Protein AF-A0A519VX46-F1 (afdb_monomer)

Structure (mmCIF, N/CA/C/O backbone):
data_AF-A0A519VX46-F1
#
_entry.id   AF-A0A519VX46-F1
#
loop_
_atom_site.group_PDB
_atom_site.id
_atom_site.type_symbol
_atom_site.label_atom_id
_atom_site.label_alt_id
_atom_site.label_comp_id
_atom_site.label_asym_id
_atom_site.label_entity_id
_atom_site.label_seq_id
_atom_site.pdbx_PDB_ins_code
_atom_site.Cartn_x
_atom_site.Cartn_y
_atom_site.Cartn_z
_atom_site.occupancy
_atom_site.B_iso_or_equiv
_atom_site.auth_seq_id
_atom_site.auth_comp_id
_atom_site.auth_asym_id
_atom_site.auth_atom_id
_atom_site.pdbx_PDB_model_num
ATOM 1 N N . ALA A 1 1 ? -13.727 -11.274 -10.446 1.00 59.53 1 ALA A N 1
ATOM 2 C CA . ALA A 1 1 ? -12.648 -10.364 -9.991 1.00 59.53 1 ALA A CA 1
ATOM 3 C C . ALA A 1 1 ? -13.219 -9.016 -9.557 1.00 59.53 1 ALA A C 1
ATOM 5 O O . ALA A 1 1 ? -12.811 -8.528 -8.509 1.00 59.53 1 ALA A O 1
ATOM 6 N N . ASP A 1 2 ? -14.191 -8.468 -10.298 1.00 75.00 2 ASP A N 1
ATOM 7 C CA . ASP A 1 2 ? -14.888 -7.228 -9.931 1.00 75.00 2 ASP A CA 1
ATOM 8 C C . ASP A 1 2 ? -15.712 -7.329 -8.639 1.00 75.00 2 ASP A C 1
ATOM 10 O O . ASP A 1 2 ? -15.697 -6.382 -7.857 1.00 75.00 2 ASP A O 1
ATOM 14 N N . ASP A 1 3 ? -16.326 -8.482 -8.343 1.00 84.38 3 ASP A N 1
ATOM 15 C CA . ASP A 1 3 ? -17.110 -8.663 -7.106 1.00 84.38 3 ASP A CA 1
ATOM 16 C C . ASP A 1 3 ? -16.270 -8.429 -5.846 1.00 84.38 3 ASP A C 1
ATOM 18 O O . ASP A 1 3 ? -16.708 -7.773 -4.907 1.00 84.38 3 ASP A O 1
ATOM 22 N N . VAL A 1 4 ? -15.018 -8.903 -5.843 1.00 87.44 4 VAL A N 1
ATOM 23 C CA . VAL A 1 4 ? -14.096 -8.717 -4.711 1.00 87.44 4 VAL A CA 1
ATOM 24 C C . VAL A 1 4 ? -13.795 -7.234 -4.508 1.00 87.44 4 VAL A C 1
ATOM 26 O O . VAL A 1 4 ? -13.844 -6.747 -3.387 1.00 87.44 4 VAL A O 1
ATOM 29 N N . THR A 1 5 ? -13.521 -6.499 -5.585 1.00 90.12 5 THR A N 1
ATOM 30 C CA . THR A 1 5 ? -13.307 -5.046 -5.536 1.00 90.12 5 THR A CA 1
ATOM 31 C C . THR A 1 5 ? -14.551 -4.318 -5.036 1.00 90.12 5 THR A C 1
ATOM 33 O O . THR A 1 5 ? -14.443 -3.462 -4.158 1.00 90.12 5 THR A O 1
ATOM 36 N N . TYR A 1 6 ? -15.724 -4.651 -5.574 1.00 90.81 6 TYR A N 1
ATOM 37 C CA . TYR A 1 6 ? -16.983 -4.015 -5.200 1.00 90.81 6 TYR A CA 1
ATOM 38 C C . TYR A 1 6 ? -17.284 -4.213 -3.712 1.00 90.81 6 TYR A C 1
ATOM 40 O O . TYR A 1 6 ? -17.485 -3.240 -2.984 1.00 90.81 6 TYR A O 1
ATOM 48 N N . VAL A 1 7 ? -17.217 -5.458 -3.239 1.00 92.88 7 VAL A N 1
ATOM 49 C CA . VAL A 1 7 ? -17.467 -5.791 -1.835 1.00 92.88 7 VAL A CA 1
ATOM 50 C C . VAL A 1 7 ? -16.409 -5.145 -0.931 1.00 92.88 7 VAL A C 1
ATOM 52 O O . VAL A 1 7 ? -16.766 -4.555 0.088 1.00 92.88 7 VAL A O 1
ATOM 55 N N . SER A 1 8 ? -15.126 -5.143 -1.314 1.00 93.38 8 SER A N 1
ATOM 56 C CA . SER A 1 8 ? -14.077 -4.434 -0.565 1.00 93.38 8 SER A CA 1
ATOM 57 C C . SER A 1 8 ? -14.351 -2.934 -0.430 1.00 93.38 8 SER A C 1
ATOM 59 O O . SER A 1 8 ? -14.176 -2.375 0.653 1.00 93.38 8 SER A O 1
ATOM 61 N N . ASN A 1 9 ? -14.833 -2.282 -1.491 1.00 93.25 9 ASN A N 1
ATOM 62 C CA . ASN A 1 9 ? -15.203 -0.867 -1.441 1.00 93.25 9 ASN A CA 1
ATOM 63 C C . ASN A 1 9 ? -16.402 -0.625 -0.509 1.00 93.25 9 ASN A C 1
ATOM 65 O O . ASN A 1 9 ? -16.398 0.356 0.235 1.00 93.25 9 ASN A O 1
ATOM 69 N N . MET A 1 10 ? -17.396 -1.523 -0.495 1.00 94.50 10 MET A N 1
ATOM 70 C CA . MET A 1 10 ? -18.521 -1.443 0.448 1.00 94.50 10 MET A CA 1
ATOM 71 C C . MET A 1 10 ? -18.048 -1.534 1.903 1.00 94.50 10 MET A C 1
ATOM 73 O O . MET A 1 10 ? -18.444 -0.710 2.728 1.00 94.50 10 MET A O 1
ATOM 77 N N . PHE A 1 11 ? -17.166 -2.493 2.212 1.00 96.44 11 PHE A N 1
ATOM 78 C CA . PHE A 1 11 ? -16.548 -2.600 3.536 1.00 96.44 11 PHE A CA 1
ATOM 79 C C . PHE A 1 11 ? -15.787 -1.321 3.906 1.00 96.44 11 PHE A C 1
ATOM 81 O O . PHE A 1 11 ? -15.923 -0.841 5.030 1.00 96.44 11 PHE A O 1
ATOM 88 N N . GLY A 1 12 ? -15.028 -0.746 2.967 1.00 94.38 12 GLY A N 1
ATOM 89 C CA . GLY A 1 12 ? -14.267 0.487 3.183 1.00 94.38 12 GLY A CA 1
ATOM 90 C C . GLY A 1 12 ? -15.158 1.685 3.495 1.00 94.38 12 GLY A C 1
ATOM 91 O O . GLY A 1 12 ? -14.893 2.417 4.449 1.00 94.38 12 GLY A O 1
ATOM 92 N N . GLY A 1 13 ? -16.251 1.845 2.745 1.00 95.19 13 GLY A N 1
ATOM 93 C CA . GLY A 1 13 ? -17.245 2.886 2.997 1.00 95.19 13 GLY A CA 1
ATOM 94 C C . GLY A 1 13 ? -17.890 2.743 4.376 1.00 95.19 13 GLY A C 1
ATOM 95 O O . GLY A 1 13 ? -17.888 3.696 5.156 1.00 95.19 13 GLY A O 1
ATOM 96 N N . LEU A 1 14 ? -18.366 1.538 4.712 1.00 96.56 14 LEU A N 1
ATOM 97 C CA . LEU A 1 14 ? -18.996 1.265 6.006 1.00 96.56 14 LEU A CA 1
ATOM 98 C C . LEU A 1 14 ? -18.035 1.507 7.178 1.00 96.56 14 LEU A C 1
ATOM 100 O O . LEU A 1 14 ? -18.410 2.165 8.149 1.00 96.56 14 LEU A O 1
ATOM 104 N N . LEU A 1 15 ? -16.794 1.020 7.082 1.00 96.38 15 LEU A N 1
ATOM 105 C CA . LEU A 1 15 ? -15.764 1.250 8.096 1.00 96.38 15 LEU A CA 1
ATOM 106 C C . LEU A 1 15 ? -15.509 2.736 8.315 1.00 96.38 15 LEU A C 1
ATOM 108 O O . LEU A 1 15 ? -15.540 3.199 9.454 1.00 96.38 15 LEU A O 1
ATOM 112 N N . SER A 1 16 ? -15.301 3.488 7.234 1.00 95.62 16 SER A N 1
ATOM 113 C CA . SER A 1 16 ? -15.056 4.926 7.323 1.00 95.62 16 SER A CA 1
ATOM 114 C C . SER A 1 16 ? -16.216 5.648 8.013 1.00 95.62 16 SER A C 1
ATOM 116 O O . SER A 1 16 ? -15.985 6.437 8.932 1.00 95.62 16 SER A O 1
ATOM 118 N N . THR A 1 17 ? -17.466 5.323 7.655 1.00 97.69 17 THR A N 1
ATOM 119 C CA . THR A 1 17 ? -18.663 5.879 8.302 1.00 97.69 17 THR A CA 1
ATOM 120 C C . THR A 1 17 ? -18.723 5.548 9.793 1.00 97.69 17 THR A C 1
ATOM 122 O O . THR A 1 17 ? -18.948 6.452 10.597 1.00 97.69 17 THR A O 1
ATOM 125 N N . LEU A 1 18 ? -18.503 4.290 10.183 1.00 98.19 18 LEU A N 1
ATOM 126 C CA . LEU A 1 18 ? -18.543 3.877 11.590 1.00 98.19 18 LEU A CA 1
ATOM 127 C C . LEU A 1 18 ? -17.466 4.583 12.418 1.00 98.19 18 LEU A C 1
ATOM 129 O O . LEU A 1 18 ? -17.762 5.116 13.487 1.00 98.19 18 LEU A O 1
ATOM 133 N N . ILE A 1 19 ? -16.238 4.664 11.901 1.00 97.00 19 ILE A N 1
ATOM 134 C CA . ILE A 1 19 ? -15.136 5.354 12.582 1.00 97.00 19 ILE A CA 1
ATOM 135 C C . ILE A 1 19 ? -15.444 6.850 12.720 1.00 97.00 19 ILE A C 1
ATOM 137 O O . ILE A 1 19 ? -15.235 7.415 13.791 1.00 97.00 19 ILE A O 1
ATOM 141 N N . ASN A 1 20 ? -15.992 7.490 11.680 1.00 97.31 20 ASN A N 1
ATOM 142 C CA . ASN A 1 20 ? -16.401 8.901 11.734 1.00 97.31 20 ASN A CA 1
ATOM 143 C C . ASN A 1 20 ? -17.497 9.161 12.781 1.00 97.31 20 ASN A C 1
ATOM 145 O O . ASN A 1 20 ? -17.560 10.250 13.339 1.00 97.31 20 ASN A O 1
ATOM 149 N N . GLN A 1 21 ? -18.343 8.167 13.067 1.00 97.88 21 GLN A N 1
ATOM 150 C CA . GLN A 1 21 ? -19.366 8.225 14.117 1.00 97.88 21 GLN A CA 1
ATOM 151 C C . GLN A 1 21 ? -18.827 7.874 15.516 1.00 97.88 21 GLN A C 1
ATOM 153 O O . GLN A 1 21 ? -19.602 7.831 16.468 1.00 97.88 21 GLN A O 1
ATOM 158 N N . GLY A 1 22 ? -17.532 7.570 15.658 1.00 97.69 22 GLY A N 1
ATOM 159 C CA . GLY A 1 22 ? -16.937 7.102 16.914 1.00 97.69 22 GLY A CA 1
ATOM 160 C C . GLY A 1 22 ? -17.280 5.651 17.277 1.00 97.69 22 GLY A C 1
ATOM 161 O O . GLY A 1 22 ? -16.913 5.187 18.355 1.00 97.69 22 GLY A O 1
ATOM 162 N N . LYS A 1 23 ? -17.942 4.907 16.383 1.00 98.25 23 LYS A N 1
ATOM 163 C CA . LYS A 1 23 ? -18.362 3.509 16.573 1.00 98.25 23 LYS A CA 1
ATOM 164 C C . LYS A 1 23 ? -17.220 2.538 16.276 1.00 98.25 23 LYS A C 1
ATOM 166 O O . LYS A 1 23 ? -17.245 1.768 15.314 1.00 98.25 23 LYS A O 1
ATOM 171 N N . THR A 1 24 ? -16.156 2.625 17.068 1.00 96.25 24 THR A N 1
ATOM 172 C CA . THR A 1 24 ? -14.913 1.870 16.839 1.00 96.25 24 THR A CA 1
ATOM 173 C C . THR A 1 24 ? -15.060 0.372 17.118 1.00 96.25 24 THR A C 1
ATOM 175 O O . THR A 1 24 ? -14.370 -0.430 16.484 1.00 96.25 24 THR A O 1
ATOM 178 N N . ILE A 1 25 ? -15.983 -0.030 17.999 1.00 97.38 25 ILE A N 1
ATOM 179 C CA . ILE A 1 25 ? -16.278 -1.443 18.289 1.00 97.38 25 ILE A CA 1
ATOM 180 C C . ILE A 1 25 ? -16.921 -2.099 17.064 1.00 97.38 25 ILE A C 1
ATOM 182 O O . ILE A 1 25 ? -16.415 -3.102 16.561 1.00 97.38 25 ILE A O 1
ATOM 186 N N . GLU A 1 26 ? -17.986 -1.502 16.532 1.00 98.00 26 GLU A N 1
ATOM 187 C CA . GLU A 1 26 ? -18.658 -1.965 15.318 1.00 98.00 26 GLU A CA 1
ATOM 188 C C . GLU A 1 26 ? -17.715 -1.897 14.115 1.00 98.00 26 GLU A C 1
ATOM 190 O O . GLU A 1 26 ? -17.661 -2.830 13.314 1.00 98.00 26 GLU A O 1
ATOM 195 N N . GLY A 1 27 ? -16.897 -0.843 14.020 1.00 97.88 27 GLY A N 1
ATOM 196 C CA . GLY A 1 27 ? -15.838 -0.755 13.017 1.00 97.88 27 GLY A CA 1
ATOM 197 C C . GLY A 1 27 ? -14.877 -1.947 13.094 1.00 97.88 27 GLY A C 1
ATOM 198 O O . GLY A 1 27 ? -14.606 -2.598 12.090 1.00 97.88 27 GLY A O 1
ATOM 199 N N . THR A 1 28 ? -14.428 -2.322 14.290 1.00 97.81 28 THR A N 1
ATOM 200 C CA . THR A 1 28 ? -13.554 -3.492 14.475 1.00 97.81 28 THR A CA 1
ATOM 201 C C . THR A 1 28 ? -14.237 -4.794 14.044 1.00 97.81 28 THR A C 1
ATOM 203 O O . THR A 1 28 ? -13.610 -5.638 13.402 1.00 97.81 28 THR A O 1
ATOM 206 N N . GLN A 1 29 ? -15.531 -4.959 14.330 1.00 98.00 29 GLN A N 1
ATOM 207 C CA . GLN A 1 29 ? -16.301 -6.128 13.886 1.00 98.00 29 GLN A CA 1
ATOM 208 C C . GLN A 1 29 ? -16.405 -6.200 12.356 1.00 98.00 29 GLN A C 1
ATOM 210 O O . GLN A 1 29 ? -16.173 -7.259 11.770 1.00 98.00 29 GLN A O 1
ATOM 215 N N . VAL A 1 30 ? -16.684 -5.072 11.697 1.00 97.94 30 VAL A N 1
ATOM 216 C CA . VAL A 1 30 ? -16.731 -4.984 10.230 1.00 97.94 30 VAL A CA 1
ATOM 217 C C . VAL A 1 30 ? -15.361 -5.288 9.618 1.00 97.94 30 VAL A C 1
ATOM 219 O O . VAL A 1 30 ? -15.280 -6.045 8.650 1.00 97.94 30 VAL A O 1
ATOM 222 N N . ALA A 1 31 ? -14.276 -4.775 10.206 1.00 97.50 31 ALA A N 1
ATOM 223 C CA . ALA A 1 31 ? -12.915 -5.086 9.774 1.00 97.50 31 ALA A CA 1
ATOM 224 C C . ALA A 1 31 ? -12.610 -6.587 9.905 1.00 97.50 31 ALA A C 1
ATOM 226 O O . ALA A 1 31 ? -12.067 -7.188 8.982 1.00 97.50 31 ALA A O 1
ATOM 227 N N . ASN A 1 32 ? -13.006 -7.226 11.008 1.00 97.69 32 ASN A N 1
ATOM 228 C CA . ASN A 1 32 ? -12.852 -8.674 11.171 1.00 97.69 32 ASN A CA 1
ATOM 229 C C . ASN A 1 32 ? -13.604 -9.444 10.082 1.00 97.69 32 ASN A C 1
ATOM 231 O O . ASN A 1 32 ? -13.032 -10.350 9.475 1.00 97.69 32 ASN A O 1
ATOM 235 N N . LYS A 1 33 ? -14.843 -9.038 9.777 1.00 97.75 33 LYS A N 1
ATOM 236 C CA . LYS A 1 33 ? -15.633 -9.681 8.726 1.00 97.75 33 LYS A CA 1
ATOM 237 C C . LYS A 1 33 ? -15.002 -9.522 7.346 1.00 97.75 33 LYS A C 1
ATOM 239 O O . LYS A 1 33 ? -14.995 -10.481 6.581 1.00 97.75 33 LYS A O 1
ATOM 244 N N . TYR A 1 34 ? -14.422 -8.359 7.046 1.00 96.44 34 TYR A N 1
ATOM 245 C CA . TYR A 1 34 ? -13.665 -8.151 5.811 1.00 96.44 34 TYR A CA 1
ATOM 246 C C . TYR A 1 34 ? -12.569 -9.212 5.646 1.00 96.44 34 TYR A C 1
ATOM 248 O O . TYR A 1 34 ? -12.492 -9.855 4.603 1.00 96.44 34 TYR A O 1
ATOM 256 N N . PHE A 1 35 ? -11.755 -9.449 6.679 1.00 95.56 35 PHE A N 1
ATOM 257 C CA . PHE A 1 35 ? -10.671 -10.438 6.610 1.00 95.56 35 PHE A CA 1
ATOM 258 C C . PHE A 1 35 ? -11.156 -11.891 6.547 1.00 95.56 35 PHE A C 1
ATOM 260 O O . PHE A 1 35 ? -10.428 -12.743 6.045 1.00 95.56 35 PHE A O 1
ATOM 267 N N . GLU A 1 36 ? -12.368 -12.170 7.024 1.00 96.25 36 GLU A N 1
ATOM 268 C CA . GLU A 1 36 ? -12.998 -13.488 6.931 1.00 96.25 36 GLU A CA 1
ATOM 269 C C . GLU A 1 36 ? -13.472 -13.801 5.503 1.00 96.25 36 GLU A C 1
ATOM 271 O O . GLU A 1 36 ? -13.320 -14.928 5.038 1.00 96.25 36 GLU A O 1
ATOM 276 N N . VAL A 1 37 ? -14.045 -12.813 4.800 1.00 94.81 37 VAL A N 1
ATOM 277 C CA . VAL A 1 37 ? -14.749 -13.054 3.524 1.00 94.81 37 VAL A CA 1
ATOM 278 C C . VAL A 1 37 ? -13.994 -12.580 2.289 1.00 94.81 37 VAL A C 1
ATOM 280 O O . VAL A 1 37 ? -14.247 -13.081 1.194 1.00 94.81 37 VAL A O 1
ATOM 283 N N . ILE A 1 38 ? -13.079 -11.619 2.430 1.00 92.69 38 ILE A N 1
ATOM 284 C CA . ILE A 1 38 ? -12.314 -11.091 1.302 1.00 92.69 38 ILE A CA 1
ATOM 285 C C . ILE A 1 38 ? -11.008 -11.872 1.140 1.00 92.69 38 ILE A C 1
ATOM 287 O O . ILE A 1 38 ? -10.175 -11.892 2.057 1.00 92.69 38 ILE A O 1
ATOM 291 N N . PRO A 1 39 ? -10.769 -12.473 -0.044 1.00 90.12 39 PRO A N 1
ATOM 292 C CA . PRO A 1 39 ? -9.501 -13.109 -0.349 1.00 90.12 39 PRO A CA 1
ATOM 293 C C . PRO A 1 39 ? -8.355 -12.118 -0.207 1.00 90.12 39 PRO A C 1
ATOM 295 O O . PRO A 1 39 ? -8.351 -11.040 -0.794 1.00 90.12 39 PRO A O 1
ATOM 298 N N . GLN A 1 40 ? -7.331 -12.515 0.535 1.00 84.56 40 GLN A N 1
ATOM 299 C CA . GLN A 1 40 ? -6.246 -11.597 0.848 1.00 84.56 40 GLN A CA 1
ATOM 300 C C . GLN A 1 40 ? -5.266 -11.419 -0.319 1.00 84.56 40 GLN A C 1
ATOM 302 O O . GLN A 1 40 ? -4.428 -10.528 -0.265 1.00 84.56 40 GLN A O 1
ATOM 307 N N . LYS A 1 41 ? -5.270 -12.281 -1.342 1.00 88.81 41 LYS A N 1
ATOM 308 C CA . LYS A 1 41 ? -4.302 -12.225 -2.450 1.00 88.81 41 LYS A CA 1
ATOM 309 C C . LYS A 1 41 ? -4.740 -11.223 -3.522 1.00 88.81 41 LYS A C 1
ATOM 311 O O . LYS A 1 41 ? -5.858 -11.307 -4.016 1.00 88.81 41 LYS A O 1
ATOM 316 N N . PHE A 1 42 ? -3.819 -10.347 -3.919 1.00 90.12 42 PHE A N 1
ATOM 317 C CA . PHE A 1 42 ? -4.009 -9.431 -5.041 1.00 90.12 42 PHE A CA 1
ATOM 318 C C . PHE A 1 42 ? -3.583 -10.080 -6.356 1.00 90.12 42 PHE A C 1
ATOM 320 O O . PHE A 1 42 ? -2.496 -10.653 -6.454 1.00 90.12 42 PHE A O 1
ATOM 327 N N . TYR A 1 43 ? -4.456 -9.973 -7.349 1.00 88.31 43 TYR A N 1
ATOM 328 C CA . TYR A 1 43 ? -4.238 -10.390 -8.732 1.00 88.31 43 TYR A CA 1
ATOM 329 C C . TYR A 1 43 ? -4.277 -9.213 -9.704 1.00 88.31 43 TYR A C 1
ATOM 331 O O . TYR A 1 43 ? -3.855 -9.350 -10.843 1.00 88.31 43 TYR A O 1
ATOM 339 N N . THR A 1 44 ? -4.826 -8.078 -9.273 1.00 90.56 44 THR A N 1
ATOM 340 C CA . THR A 1 44 ? -4.951 -6.874 -10.092 1.00 90.56 44 THR A CA 1
ATOM 341 C C . THR A 1 44 ? -4.710 -5.643 -9.237 1.00 90.56 44 THR A C 1
ATOM 343 O O . THR A 1 44 ? -5.015 -5.635 -8.037 1.00 90.56 44 THR A O 1
ATOM 346 N N . MET A 1 45 ? -4.282 -4.557 -9.874 1.00 90.81 45 MET A N 1
ATOM 347 C CA . MET A 1 45 ? -4.166 -3.272 -9.194 1.00 90.81 45 MET A CA 1
ATOM 348 C C . MET A 1 45 ? -5.497 -2.783 -8.631 1.00 90.81 45 MET A C 1
ATOM 350 O O . MET A 1 45 ? -5.540 -2.205 -7.552 1.00 90.81 45 MET A O 1
ATOM 354 N N . ARG A 1 46 ? -6.609 -3.058 -9.315 1.00 90.25 46 ARG A N 1
ATOM 355 C CA . ARG A 1 46 ? -7.943 -2.678 -8.840 1.00 90.25 46 ARG A CA 1
ATOM 356 C C . ARG A 1 46 ? -8.231 -3.235 -7.438 1.00 90.25 46 ARG A C 1
ATOM 358 O O . ARG A 1 46 ? -8.826 -2.546 -6.616 1.00 90.25 46 ARG A O 1
ATOM 365 N N . GLN A 1 47 ? -7.765 -4.446 -7.136 1.00 91.88 47 GLN A N 1
ATOM 366 C CA . GLN A 1 47 ? -7.896 -5.028 -5.797 1.00 91.88 47 GLN A CA 1
ATOM 367 C C . GLN A 1 47 ? -6.982 -4.344 -4.772 1.00 91.88 47 GLN A C 1
ATOM 369 O O . GLN A 1 47 ? -7.408 -4.126 -3.638 1.00 91.88 47 GLN A O 1
ATOM 374 N N . VAL A 1 48 ? -5.764 -3.960 -5.169 1.00 92.31 48 VAL A N 1
ATOM 375 C CA . VAL A 1 48 ? -4.861 -3.167 -4.318 1.00 92.31 48 VAL A CA 1
ATOM 376 C C . VAL A 1 48 ? -5.508 -1.835 -3.949 1.00 92.31 48 VAL A C 1
ATOM 378 O O . VAL A 1 48 ? -5.584 -1.506 -2.766 1.00 92.31 48 VAL A O 1
ATOM 381 N N . VAL A 1 49 ? -6.042 -1.116 -4.938 1.00 90.19 49 VAL A N 1
ATOM 382 C CA . VAL A 1 49 ? -6.745 0.158 -4.744 1.00 90.19 49 VAL A CA 1
ATOM 383 C C . VAL A 1 49 ? -7.915 0.001 -3.779 1.00 90.19 49 VAL A C 1
ATOM 385 O O . VAL A 1 49 ? -7.992 0.721 -2.788 1.00 90.19 49 VAL A O 1
ATOM 388 N N . SER A 1 50 ? -8.787 -0.984 -4.005 1.00 89.88 50 SER A N 1
ATOM 389 C CA . SER A 1 50 ? -9.930 -1.233 -3.118 1.00 89.88 50 SER A CA 1
ATOM 390 C C . SER A 1 50 ? -9.536 -1.556 -1.681 1.00 89.88 50 SER A C 1
ATOM 392 O O . SER A 1 50 ? -10.271 -1.238 -0.749 1.00 89.88 50 SER A O 1
ATOM 394 N N . SER A 1 51 ? -8.370 -2.168 -1.476 1.00 90.25 51 SER A N 1
ATOM 395 C CA . SER A 1 51 ? -7.876 -2.484 -0.136 1.00 90.25 51 SER A CA 1
ATOM 396 C C . SER A 1 51 ? -7.308 -1.275 0.618 1.00 90.25 51 SER A C 1
ATOM 398 O O . SER A 1 51 ? -7.140 -1.337 1.839 1.00 90.25 51 SER A O 1
ATOM 400 N N . PHE A 1 52 ? -7.021 -0.167 -0.076 1.00 90.06 52 PHE A N 1
ATOM 401 C CA . PHE A 1 52 ? -6.388 1.010 0.520 1.00 90.06 52 PHE A CA 1
ATOM 402 C C . PHE A 1 52 ? -7.280 1.657 1.590 1.00 90.06 52 PHE A C 1
ATOM 404 O O . PHE A 1 52 ? -6.816 1.906 2.700 1.00 90.06 52 PHE A O 1
ATOM 411 N N . TYR A 1 53 ? -8.580 1.813 1.318 1.00 88.06 53 TYR A N 1
ATOM 412 C CA . TYR A 1 53 ? -9.541 2.381 2.277 1.00 88.06 53 TYR A CA 1
ATOM 413 C C . TYR A 1 53 ? -9.714 1.530 3.542 1.00 88.06 53 TYR A C 1
ATOM 415 O O . TYR A 1 53 ? -9.873 2.056 4.646 1.00 88.06 53 TYR A O 1
ATOM 423 N N . ILE A 1 54 ? -9.646 0.203 3.398 1.00 94.94 54 ILE A N 1
ATOM 424 C CA . ILE A 1 54 ? -9.638 -0.716 4.542 1.00 94.94 54 ILE A CA 1
ATOM 425 C C . ILE A 1 54 ? -8.361 -0.520 5.351 1.00 94.94 54 ILE A C 1
ATOM 427 O O . ILE A 1 54 ? -8.411 -0.429 6.571 1.00 94.94 54 ILE A O 1
ATOM 431 N N . THR A 1 55 ? -7.222 -0.415 4.671 1.00 96.31 55 THR A N 1
ATOM 432 C CA . THR A 1 55 ? -5.911 -0.251 5.304 1.00 96.31 55 THR A CA 1
ATOM 433 C C . THR A 1 55 ? -5.830 1.037 6.121 1.00 96.31 55 THR A C 1
ATOM 435 O O . THR A 1 55 ? -5.400 1.008 7.273 1.00 96.31 55 THR A O 1
ATOM 438 N N . GLU A 1 56 ? -6.309 2.154 5.573 1.00 96.00 56 GLU A N 1
ATOM 439 C CA . GLU A 1 56 ? -6.439 3.412 6.312 1.00 96.00 56 GLU A CA 1
ATOM 440 C C . GLU A 1 56 ? -7.372 3.260 7.522 1.00 96.00 56 GLU A C 1
ATOM 442 O O . GLU A 1 56 ? -7.038 3.684 8.628 1.00 96.00 56 GLU A O 1
ATOM 447 N N . SER A 1 57 ? -8.521 2.604 7.346 1.00 97.06 57 SER A N 1
ATOM 448 C CA . SER A 1 57 ? -9.471 2.366 8.439 1.00 97.06 57 SER A CA 1
ATOM 449 C C . SER A 1 57 ? -8.863 1.531 9.570 1.00 97.06 57 SER A C 1
ATOM 451 O O . SER A 1 57 ? -9.098 1.829 10.739 1.00 97.06 57 SER A O 1
ATOM 453 N N . LEU A 1 58 ? -8.033 0.532 9.253 1.00 98.06 58 LEU A N 1
ATOM 454 C CA . LEU A 1 58 ? -7.314 -0.265 10.252 1.00 98.06 58 LEU A CA 1
ATOM 455 C C . LEU A 1 58 ? -6.352 0.591 11.072 1.00 98.06 58 LEU A C 1
ATOM 457 O O . LEU A 1 58 ? -6.348 0.493 12.297 1.00 98.06 58 LEU A O 1
ATOM 461 N N . TYR A 1 59 ? -5.598 1.481 10.426 1.00 98.19 59 TYR A N 1
ATOM 462 C CA . TYR A 1 59 ? -4.755 2.432 11.145 1.00 98.19 59 TYR A CA 1
ATOM 463 C C . TYR A 1 59 ? -5.567 3.337 12.079 1.00 98.19 59 TYR A C 1
ATOM 465 O O . TYR A 1 59 ? -5.188 3.532 13.233 1.00 98.19 59 TYR A O 1
ATOM 473 N N . ARG A 1 60 ? -6.714 3.844 11.614 1.00 97.50 60 ARG A N 1
ATOM 474 C CA . ARG A 1 60 ? -7.619 4.685 12.418 1.00 97.50 60 ARG A CA 1
ATOM 475 C C . ARG A 1 60 ? -8.250 3.937 13.598 1.00 97.50 60 ARG A C 1
ATOM 477 O O . ARG A 1 60 ? -8.537 4.556 14.616 1.00 97.50 60 ARG A O 1
ATOM 484 N N . LEU A 1 61 ? -8.431 2.622 13.480 1.00 97.50 61 LEU A N 1
ATOM 485 C CA . LEU A 1 61 ? -8.864 1.724 14.559 1.00 97.50 61 LEU A CA 1
ATOM 486 C C . LEU A 1 61 ? -7.710 1.265 15.470 1.00 97.50 61 LEU A C 1
ATOM 488 O O . LEU A 1 61 ? -7.931 0.459 16.370 1.00 97.50 61 LEU A O 1
ATOM 492 N N . ASN A 1 62 ? -6.489 1.767 15.253 1.00 97.38 62 ASN A N 1
ATOM 493 C CA . ASN A 1 62 ? -5.265 1.358 15.947 1.00 97.38 62 ASN A CA 1
ATOM 494 C C . ASN A 1 62 ? -4.882 -0.124 15.740 1.00 97.38 62 ASN A C 1
ATOM 496 O O . ASN A 1 62 ? -4.092 -0.688 16.499 1.00 97.38 62 ASN A O 1
ATOM 500 N N . ASP A 1 63 ? -5.378 -0.758 14.675 1.00 97.88 63 ASP A N 1
ATOM 501 C CA . ASP A 1 63 ? -4.949 -2.089 14.251 1.00 97.88 63 ASP A CA 1
ATOM 502 C C . ASP A 1 63 ? -3.710 -2.001 13.356 1.00 97.88 63 ASP A C 1
ATOM 504 O O . ASP A 1 63 ? -3.726 -2.242 12.143 1.00 97.88 63 ASP A O 1
ATOM 508 N N . LEU A 1 64 ? -2.607 -1.599 13.981 1.00 98.12 64 LEU A N 1
ATOM 509 C CA . LEU A 1 64 ? -1.357 -1.316 13.282 1.00 98.12 64 LEU A CA 1
ATOM 510 C C . LEU A 1 64 ? -0.776 -2.568 12.620 1.00 98.12 64 LEU A C 1
ATOM 512 O O . LEU A 1 64 ? -0.156 -2.474 1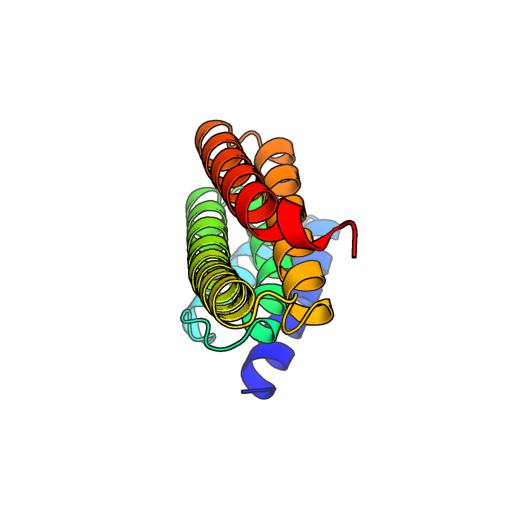1.563 1.00 98.12 64 LEU A O 1
ATOM 516 N N . ASN A 1 65 ?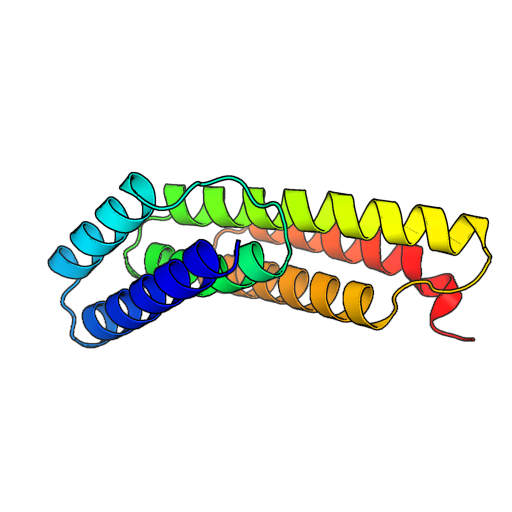 -0.984 -3.746 13.214 1.00 97.69 65 ASN A N 1
ATOM 517 C CA . ASN A 1 65 ? -0.447 -4.994 12.684 1.00 97.69 65 ASN A CA 1
ATOM 518 C C . ASN A 1 65 ? -1.103 -5.338 11.341 1.00 97.69 65 ASN A C 1
ATOM 520 O O . ASN A 1 65 ? -0.402 -5.455 10.333 1.00 97.69 65 ASN A O 1
ATOM 524 N N . ARG A 1 66 ? -2.441 -5.420 11.286 1.00 97.31 66 ARG A N 1
ATOM 525 C CA . ARG A 1 66 ? -3.130 -5.734 10.027 1.00 97.31 66 ARG A CA 1
ATOM 526 C C . ARG A 1 66 ? -2.956 -4.624 8.996 1.00 97.31 66 ARG A C 1
ATOM 528 O O . ARG A 1 66 ? -2.753 -4.932 7.823 1.00 97.31 66 ARG A O 1
ATOM 535 N N . ALA A 1 67 ? -2.942 -3.358 9.415 1.00 98.19 67 ALA A N 1
ATOM 536 C CA . ALA A 1 67 ? -2.665 -2.244 8.511 1.00 98.19 67 ALA A CA 1
ATOM 537 C C . ALA A 1 67 ? -1.272 -2.365 7.858 1.00 98.19 67 ALA A C 1
ATOM 539 O O . ALA A 1 67 ? -1.152 -2.356 6.632 1.00 98.19 67 ALA A O 1
ATOM 540 N N . ASN A 1 68 ? -0.220 -2.587 8.655 1.00 98.38 68 ASN A N 1
ATOM 541 C CA . ASN A 1 68 ? 1.148 -2.758 8.154 1.00 98.38 68 ASN A CA 1
ATOM 542 C C . ASN A 1 68 ? 1.293 -3.985 7.244 1.00 98.38 68 ASN A C 1
ATOM 544 O O . ASN A 1 68 ? 2.037 -3.946 6.259 1.00 98.38 68 ASN A O 1
ATOM 548 N N . GLN A 1 69 ? 0.599 -5.083 7.551 1.00 97.19 69 GLN A N 1
ATOM 549 C CA . GLN A 1 69 ? 0.585 -6.272 6.697 1.00 97.19 69 GLN A CA 1
ATOM 550 C C . GLN A 1 69 ? -0.053 -5.981 5.335 1.00 97.19 69 GLN A C 1
ATOM 552 O O . GLN A 1 69 ? 0.516 -6.354 4.306 1.00 97.19 69 GLN A O 1
ATOM 557 N N . MET A 1 70 ? -1.187 -5.274 5.314 1.00 96.94 70 MET A N 1
ATOM 558 C CA . MET A 1 70 ? -1.858 -4.877 4.075 1.00 96.94 70 MET A CA 1
ATOM 559 C C . MET A 1 70 ? -0.979 -3.964 3.221 1.00 96.94 70 MET A C 1
ATOM 561 O O . MET A 1 70 ? -0.808 -4.233 2.033 1.00 96.94 70 MET A O 1
ATOM 565 N N . ILE A 1 71 ? -0.330 -2.964 3.825 1.00 97.88 71 ILE A N 1
ATOM 566 C CA . ILE A 1 71 ? 0.631 -2.101 3.125 1.00 97.88 71 ILE A CA 1
ATOM 567 C C . ILE A 1 71 ? 1.772 -2.913 2.509 1.00 97.88 71 ILE A C 1
ATOM 569 O O . ILE A 1 71 ? 2.045 -2.773 1.319 1.00 97.88 71 ILE A O 1
ATOM 573 N N . ASN A 1 72 ? 2.417 -3.798 3.277 1.00 97.31 72 ASN A N 1
ATOM 574 C CA . ASN A 1 72 ? 3.511 -4.623 2.754 1.00 97.31 72 ASN A CA 1
ATOM 575 C C . ASN A 1 72 ? 3.057 -5.505 1.586 1.00 97.31 72 ASN A C 1
ATOM 577 O O . ASN A 1 72 ? 3.792 -5.684 0.614 1.00 97.31 72 ASN A O 1
ATOM 581 N N . LYS A 1 73 ? 1.846 -6.057 1.669 1.00 96.06 73 LYS A N 1
ATOM 582 C CA . LYS A 1 73 ? 1.289 -6.907 0.622 1.00 96.06 73 LYS A CA 1
ATOM 583 C C . LYS A 1 73 ? 1.010 -6.130 -0.659 1.00 96.06 73 LYS A C 1
ATOM 585 O O . LYS A 1 73 ? 1.395 -6.577 -1.740 1.00 96.06 73 LYS A O 1
ATOM 590 N N . SER A 1 74 ? 0.383 -4.969 -0.524 1.00 96.25 74 SER A N 1
ATOM 591 C CA . SER A 1 74 ? 0.087 -4.066 -1.631 1.00 96.25 74 SER A CA 1
ATOM 592 C C . SER A 1 74 ? 1.371 -3.567 -2.295 1.00 96.25 74 SER A C 1
ATOM 594 O O . SER A 1 74 ? 1.513 -3.671 -3.512 1.00 96.25 74 SER A O 1
ATOM 596 N N . ALA A 1 75 ? 2.354 -3.140 -1.499 1.00 97.06 75 ALA A N 1
ATOM 597 C CA . ALA A 1 75 ? 3.659 -2.707 -1.987 1.00 97.06 75 ALA A CA 1
ATOM 598 C C . ALA A 1 75 ? 4.432 -3.835 -2.683 1.00 97.06 75 ALA A C 1
ATOM 600 O O . ALA A 1 75 ? 5.079 -3.589 -3.698 1.00 97.06 75 ALA A O 1
ATOM 601 N N . SER A 1 76 ? 4.340 -5.078 -2.193 1.00 96.44 76 SER A N 1
ATOM 602 C CA . SER A 1 76 ? 4.967 -6.239 -2.837 1.00 96.44 76 SER A CA 1
ATOM 603 C C . SER A 1 76 ? 4.349 -6.555 -4.201 1.00 96.44 76 SER A C 1
ATOM 605 O O . SER A 1 76 ? 5.084 -6.882 -5.131 1.00 96.44 76 SER A O 1
ATOM 607 N N . HIS A 1 77 ? 3.022 -6.446 -4.336 1.00 96.31 77 HIS A N 1
ATOM 608 C CA . HIS A 1 77 ? 2.351 -6.600 -5.629 1.00 96.31 77 HIS A CA 1
ATOM 609 C C . HIS A 1 77 ? 2.783 -5.495 -6.599 1.00 96.31 77 HIS A C 1
ATOM 611 O O . HIS A 1 77 ? 3.307 -5.805 -7.664 1.00 96.31 77 HIS A O 1
ATOM 617 N N . ILE A 1 78 ? 2.682 -4.227 -6.182 1.00 96.88 78 ILE A N 1
ATOM 618 C CA . ILE A 1 78 ? 3.119 -3.072 -6.981 1.00 96.88 78 ILE A CA 1
ATOM 619 C C . ILE A 1 78 ? 4.585 -3.211 -7.415 1.00 96.88 78 ILE A C 1
ATOM 621 O O . ILE A 1 78 ? 4.903 -2.942 -8.568 1.00 96.88 78 ILE A O 1
ATOM 625 N N . ASN A 1 79 ? 5.473 -3.671 -6.524 1.00 96.81 79 ASN A N 1
ATOM 626 C CA . ASN A 1 79 ? 6.886 -3.860 -6.850 1.00 96.81 79 ASN A CA 1
ATOM 627 C C . ASN A 1 79 ? 7.088 -4.822 -8.017 1.00 96.81 79 ASN A C 1
ATOM 629 O O . ASN A 1 79 ? 7.907 -4.564 -8.889 1.00 96.81 79 ASN A O 1
ATOM 633 N N . LYS A 1 80 ? 6.376 -5.954 -8.000 1.00 96.94 80 LYS A N 1
ATOM 634 C CA . LYS A 1 80 ? 6.507 -6.991 -9.026 1.00 96.94 80 LYS A CA 1
ATOM 635 C C . LYS A 1 80 ? 6.035 -6.475 -10.377 1.00 96.94 80 LYS A C 1
ATOM 637 O O . LYS A 1 80 ? 6.737 -6.654 -11.364 1.00 96.94 80 LYS A O 1
ATOM 642 N N . GLU A 1 81 ? 4.890 -5.803 -10.392 1.00 96.88 81 GLU A N 1
ATOM 643 C CA . GLU A 1 81 ? 4.324 -5.253 -11.619 1.00 96.88 81 GLU A CA 1
ATOM 644 C C . GLU A 1 81 ? 5.199 -4.127 -12.194 1.00 96.88 81 GLU A C 1
ATOM 646 O O . GLU A 1 81 ? 5.538 -4.150 -13.373 1.00 96.88 81 GLU A O 1
ATOM 651 N N . LEU A 1 82 ? 5.645 -3.173 -11.365 1.00 97.44 82 LEU A N 1
ATOM 652 C CA . LEU A 1 82 ? 6.535 -2.099 -11.819 1.00 97.44 82 LEU A CA 1
ATOM 653 C C . LEU A 1 82 ? 7.913 -2.616 -12.244 1.00 97.44 82 LEU A C 1
ATOM 655 O O . LEU A 1 82 ? 8.460 -2.117 -13.221 1.00 97.44 82 LEU A O 1
ATOM 659 N N . ALA A 1 83 ? 8.472 -3.613 -11.553 1.00 97.69 83 ALA A N 1
ATOM 660 C CA . ALA A 1 83 ? 9.733 -4.223 -11.967 1.00 97.69 83 ALA A CA 1
ATOM 661 C C . ALA A 1 83 ? 9.603 -4.886 -13.343 1.00 97.69 83 ALA A C 1
ATOM 663 O O . ALA A 1 83 ? 10.449 -4.653 -14.199 1.00 97.69 83 ALA A O 1
ATOM 664 N N . TYR A 1 84 ? 8.513 -5.623 -13.580 1.00 97.50 84 TYR A N 1
ATOM 665 C CA . TYR A 1 84 ? 8.224 -6.207 -14.887 1.00 97.50 84 TYR A CA 1
ATOM 666 C C . TYR A 1 84 ? 8.086 -5.137 -15.980 1.00 97.50 84 TYR A C 1
ATOM 668 O O . TYR A 1 84 ? 8.712 -5.243 -17.032 1.00 97.50 84 TYR A O 1
ATOM 676 N N . LEU A 1 85 ? 7.313 -4.075 -15.731 1.00 97.25 85 LEU A N 1
ATOM 677 C CA . LEU A 1 85 ? 7.153 -2.982 -16.697 1.00 97.25 85 LEU A CA 1
ATOM 678 C C .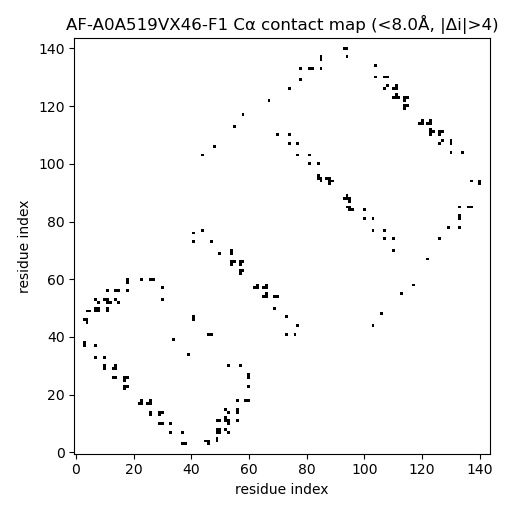 LEU A 1 85 ? 8.477 -2.262 -16.986 1.00 97.25 85 LEU A C 1
ATOM 680 O O . LEU A 1 85 ? 8.718 -1.869 -18.128 1.00 97.25 85 LEU A O 1
ATOM 684 N N . ALA A 1 86 ? 9.349 -2.120 -15.987 1.00 97.38 86 ALA A N 1
ATOM 685 C CA . ALA A 1 86 ? 10.685 -1.567 -16.171 1.00 97.38 86 ALA A CA 1
ATOM 686 C C . ALA A 1 86 ? 11.567 -2.484 -17.034 1.00 97.38 86 ALA A C 1
ATOM 688 O O . ALA A 1 86 ? 12.154 -2.002 -17.999 1.00 97.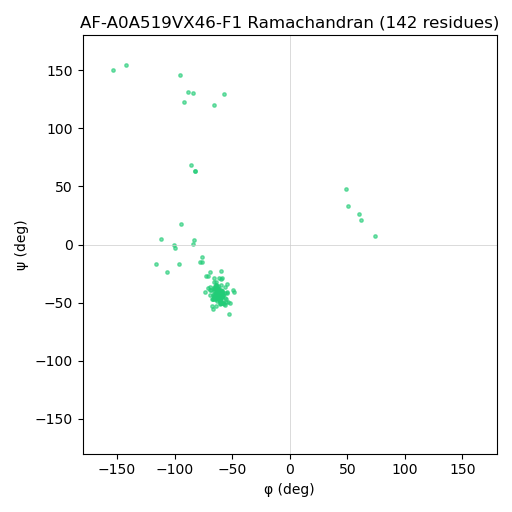38 86 ALA A O 1
ATOM 689 N N . ASP A 1 87 ? 11.596 -3.795 -16.755 1.00 97.56 87 ASP A N 1
ATOM 690 C CA . ASP A 1 87 ? 12.351 -4.784 -17.544 1.00 97.56 87 ASP A CA 1
ATOM 691 C C . ASP A 1 87 ? 11.908 -4.774 -19.021 1.00 97.56 87 ASP A C 1
ATOM 693 O O . ASP A 1 87 ? 12.724 -4.788 -19.944 1.00 97.56 87 ASP A O 1
ATOM 697 N N . VAL A 1 88 ? 10.594 -4.703 -19.265 1.00 97.44 88 VAL A N 1
ATOM 698 C CA . VAL A 1 88 ? 10.036 -4.643 -20.623 1.00 97.44 88 VAL A CA 1
ATOM 699 C C . VAL A 1 88 ? 10.345 -3.305 -21.301 1.00 97.44 88 VAL A C 1
ATOM 701 O O . VAL A 1 88 ? 10.630 -3.293 -22.501 1.00 97.44 88 VAL A O 1
ATOM 704 N N . SER A 1 89 ? 10.294 -2.190 -20.566 1.00 96.69 89 SER A N 1
ATOM 705 C CA . SER A 1 89 ? 10.616 -0.864 -21.114 1.00 96.69 89 SER A CA 1
ATOM 706 C C . SER A 1 89 ? 12.079 -0.786 -21.546 1.00 96.69 89 SER A C 1
ATOM 708 O O . SER A 1 89 ? 12.383 -0.329 -22.646 1.00 96.69 89 SER A O 1
ATOM 710 N N . GLU A 1 90 ? 12.982 -1.313 -20.716 1.00 95.94 90 GLU A N 1
ATOM 711 C CA . GLU A 1 90 ? 14.411 -1.427 -21.008 1.00 95.94 90 GLU A CA 1
ATOM 712 C C . GLU A 1 90 ? 14.654 -2.283 -22.255 1.00 95.94 90 GLU A C 1
ATOM 714 O O . GLU A 1 90 ? 15.282 -1.822 -23.210 1.00 95.94 90 GLU A O 1
ATOM 719 N N . SER A 1 91 ? 14.052 -3.477 -22.315 1.00 96.62 91 SER A N 1
ATOM 720 C CA . SER A 1 91 ? 14.162 -4.374 -23.471 1.00 96.62 91 SER A CA 1
ATOM 721 C C . SER A 1 91 ? 13.665 -3.754 -24.781 1.00 96.62 91 SER A C 1
ATOM 723 O O . SER A 1 91 ? 14.130 -4.159 -25.847 1.00 96.62 91 SER A O 1
ATOM 725 N N . LYS A 1 92 ? 12.705 -2.826 -24.729 1.00 95.12 92 LYS A N 1
ATOM 726 C CA . LYS A 1 92 ? 12.156 -2.148 -25.914 1.00 95.12 92 LYS A CA 1
ATOM 727 C C . LYS A 1 92 ? 12.753 -0.761 -26.150 1.00 95.12 92 LYS A C 1
ATOM 729 O O . LYS A 1 92 ? 12.388 -0.126 -27.134 1.00 95.12 92 LYS A O 1
ATOM 734 N N . SER A 1 93 ? 13.626 -0.293 -25.255 1.00 94.31 93 SER A N 1
ATOM 735 C CA . SER A 1 93 ? 14.169 1.072 -25.256 1.00 94.31 93 SER A CA 1
ATOM 736 C C . SER A 1 93 ? 13.087 2.161 -25.344 1.00 94.31 93 SER A C 1
ATOM 738 O O . SER A 1 93 ? 13.300 3.209 -25.945 1.00 94.31 93 SER A O 1
ATOM 740 N N . GLN A 1 94 ? 11.914 1.909 -24.758 1.00 94.56 94 GLN A N 1
ATOM 741 C CA . GLN A 1 94 ? 10.786 2.842 -24.719 1.00 94.56 94 GLN A CA 1
ATOM 742 C C . GLN A 1 94 ? 9.911 2.554 -23.499 1.00 94.56 94 GLN A C 1
ATOM 744 O O . GLN A 1 94 ? 9.788 1.398 -23.090 1.00 94.56 94 GLN A O 1
ATOM 749 N N . LEU A 1 95 ? 9.245 3.575 -22.958 1.00 95.06 95 LEU A N 1
ATOM 750 C CA . LEU A 1 95 ? 8.315 3.387 -21.849 1.00 95.06 95 LEU A CA 1
ATOM 751 C C . LEU A 1 95 ? 7.103 2.561 -22.289 1.00 95.06 95 LEU A C 1
ATOM 753 O O . LEU A 1 95 ? 6.345 2.973 -23.167 1.00 95.06 95 LEU A O 1
ATOM 757 N N . VAL A 1 96 ? 6.891 1.406 -21.655 1.00 94.38 96 VAL A N 1
ATOM 758 C CA . VAL A 1 96 ? 5.654 0.638 -21.837 1.00 94.38 96 VAL A CA 1
ATOM 759 C C . VAL A 1 96 ? 4.642 0.944 -20.748 1.00 94.38 96 VAL A C 1
ATOM 761 O O . VAL A 1 96 ? 4.998 1.155 -19.591 1.00 94.38 96 VAL A O 1
ATOM 764 N N . SER A 1 97 ? 3.363 0.924 -21.130 1.00 94.25 97 SER A N 1
ATOM 765 C CA . SER A 1 97 ? 2.232 1.061 -20.208 1.00 94.25 97 SER A CA 1
ATOM 766 C C . SER A 1 97 ? 2.379 2.251 -19.253 1.00 94.25 97 SER A C 1
ATOM 768 O O . SER A 1 97 ? 2.179 2.118 -18.048 1.00 94.25 97 SER A O 1
ATOM 770 N N . GLU A 1 98 ? 2.726 3.426 -19.791 1.00 94.69 98 GLU A N 1
ATOM 771 C CA . GLU A 1 98 ? 2.972 4.650 -19.014 1.00 94.69 98 GLU A CA 1
ATOM 772 C C . GLU A 1 98 ? 1.861 4.932 -17.990 1.00 94.69 98 GLU A C 1
ATOM 774 O O . GLU A 1 98 ? 2.132 5.305 -16.846 1.00 94.69 98 GLU A O 1
ATOM 779 N N . GLN A 1 99 ? 0.600 4.727 -18.380 1.00 94.06 99 GLN A N 1
ATOM 780 C CA . GLN A 1 99 ? -0.538 4.918 -17.488 1.00 94.06 99 GLN A CA 1
ATOM 781 C C . GLN A 1 99 ? -0.486 3.983 -16.269 1.00 94.06 99 GLN A C 1
ATOM 783 O O . GLN A 1 99 ? -0.702 4.445 -15.147 1.00 94.06 99 GLN A O 1
ATOM 788 N N . ASP A 1 100 ? -0.163 2.704 -16.462 1.00 94.88 100 ASP A N 1
ATOM 789 C CA . ASP A 1 100 ? -0.050 1.736 -15.367 1.00 94.88 100 ASP A CA 1
ATOM 790 C C . ASP A 1 100 ? 1.130 2.085 -14.458 1.00 94.88 100 ASP A C 1
ATOM 792 O O . ASP A 1 100 ? 0.976 2.121 -13.235 1.00 94.88 100 ASP A O 1
ATOM 796 N N . VAL A 1 101 ? 2.278 2.451 -15.045 1.00 96.19 101 VAL A N 1
ATOM 797 C CA . VAL A 1 101 ? 3.458 2.916 -14.299 1.00 96.19 101 VAL A CA 1
ATOM 798 C C . VAL A 1 101 ? 3.092 4.098 -13.397 1.00 96.19 101 VAL A C 1
ATOM 800 O O . VAL A 1 101 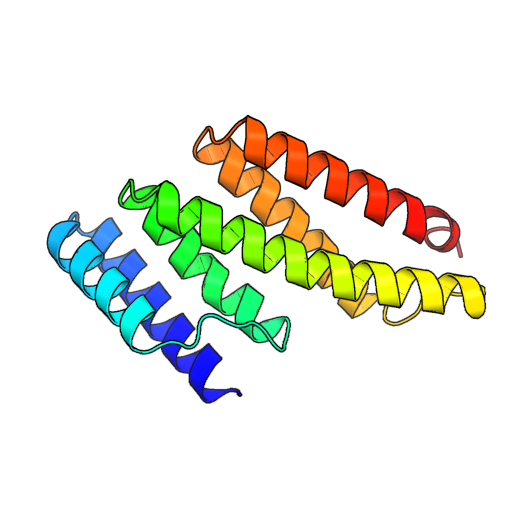? 3.356 4.080 -12.191 1.00 96.19 101 VAL A O 1
ATOM 803 N N . ARG A 1 102 ? 2.408 5.103 -13.955 1.00 94.56 102 ARG A N 1
ATOM 804 C CA . ARG A 1 102 ? 1.956 6.296 -13.229 1.00 94.56 102 ARG A CA 1
ATOM 805 C C . ARG A 1 102 ? 1.000 5.948 -12.090 1.00 94.56 102 ARG A C 1
ATOM 807 O O . ARG A 1 102 ? 1.152 6.479 -10.986 1.00 94.56 102 ARG A O 1
ATOM 814 N N . ILE A 1 103 ? 0.025 5.070 -12.329 1.00 94.88 103 ILE A N 1
ATOM 815 C CA . ILE A 1 103 ? -0.942 4.642 -11.308 1.00 94.88 103 ILE A CA 1
ATOM 816 C C . ILE A 1 103 ? -0.217 3.919 -10.170 1.00 94.88 103 ILE A C 1
ATOM 818 O O . ILE A 1 103 ? -0.419 4.250 -9.000 1.00 94.88 103 ILE A O 1
ATOM 822 N N . TYR A 1 104 ? 0.656 2.967 -10.488 1.00 96.12 104 TYR A N 1
ATOM 823 C CA . TYR A 1 104 ? 1.355 2.163 -9.488 1.00 96.12 104 TYR A CA 1
ATOM 824 C C . TYR A 1 104 ? 2.304 3.006 -8.632 1.00 96.12 104 TYR A C 1
ATOM 826 O O . TYR A 1 104 ? 2.279 2.893 -7.404 1.00 96.12 104 TYR A O 1
ATOM 834 N N . LEU A 1 105 ? 3.075 3.907 -9.251 1.00 96.38 105 LEU A N 1
ATOM 835 C CA . LEU A 1 105 ? 3.933 4.849 -8.527 1.00 96.38 105 LEU A CA 1
ATOM 836 C C . LEU A 1 105 ? 3.112 5.787 -7.636 1.00 96.38 105 LEU A C 1
ATOM 838 O O . LEU A 1 105 ? 3.474 6.008 -6.480 1.00 96.38 105 LEU A O 1
ATOM 842 N N . THR A 1 106 ? 1.969 6.279 -8.124 1.00 96.12 106 THR A N 1
ATOM 843 C CA . THR A 1 106 ? 1.074 7.140 -7.336 1.00 96.12 106 THR A CA 1
ATOM 844 C C . THR A 1 106 ? 0.589 6.431 -6.072 1.00 96.12 106 THR A C 1
ATOM 846 O O . THR A 1 106 ? 0.624 7.015 -4.988 1.00 96.12 106 THR A O 1
ATOM 849 N N . TYR A 1 107 ? 0.164 5.170 -6.180 1.00 96.06 107 TYR A N 1
ATOM 850 C CA . TYR A 1 107 ? -0.290 4.400 -5.021 1.00 96.06 107 TYR A CA 1
ATOM 851 C C . TYR A 1 107 ? 0.848 4.049 -4.065 1.00 96.06 107 TYR A C 1
ATOM 853 O O . TYR A 1 107 ? 0.650 4.115 -2.853 1.00 96.06 107 TYR A O 1
ATOM 861 N N . LEU A 1 108 ? 2.046 3.746 -4.568 1.00 97.12 108 LEU A N 1
ATOM 862 C CA . LEU A 1 108 ? 3.206 3.530 -3.705 1.00 97.12 108 LEU A CA 1
ATOM 863 C C . LEU A 1 108 ? 3.550 4.801 -2.905 1.00 97.12 108 LEU A C 1
ATOM 865 O O . LEU A 1 108 ? 3.739 4.724 -1.693 1.00 97.12 108 LEU A O 1
ATOM 869 N N . ALA A 1 109 ? 3.509 5.980 -3.534 1.00 97.62 109 ALA A N 1
ATOM 870 C CA . ALA A 1 109 ? 3.676 7.262 -2.843 1.00 97.62 109 ALA A CA 1
ATOM 871 C C . ALA A 1 109 ? 2.549 7.553 -1.830 1.00 97.62 109 ALA A C 1
ATOM 873 O O . ALA A 1 109 ? 2.785 8.139 -0.772 1.00 97.62 109 ALA A O 1
ATOM 874 N N . GLN A 1 110 ? 1.305 7.150 -2.116 1.00 97.31 110 GLN A N 1
ATOM 875 C CA . GLN A 1 110 ? 0.215 7.227 -1.135 1.00 97.31 110 GLN A CA 1
ATOM 876 C C . GLN A 1 110 ? 0.463 6.314 0.073 1.00 97.31 110 GLN A C 1
ATOM 878 O O . GLN A 1 110 ? 0.198 6.732 1.197 1.00 97.31 110 GLN A O 1
ATOM 883 N N . MET A 1 111 ? 1.013 5.113 -0.130 1.00 97.75 111 MET A N 1
ATOM 884 C CA . MET A 1 111 ? 1.373 4.209 0.969 1.00 97.75 111 MET A CA 1
ATOM 885 C C . MET A 1 111 ? 2.469 4.801 1.855 1.00 97.75 111 MET A C 1
ATOM 887 O O . MET A 1 111 ? 2.317 4.754 3.073 1.00 97.75 111 MET A O 1
ATOM 891 N N . VAL A 1 112 ? 3.511 5.412 1.272 1.00 98.44 112 VAL A N 1
ATOM 892 C CA . VAL A 1 112 ? 4.545 6.146 2.031 1.00 98.44 112 VAL A CA 1
ATOM 893 C C . VAL A 1 112 ? 3.873 7.167 2.954 1.00 98.44 112 VAL A C 1
ATOM 895 O O . VAL A 1 112 ? 3.926 7.014 4.174 1.00 98.44 112 VAL A O 1
ATOM 898 N N . ARG A 1 113 ? 3.105 8.108 2.386 1.00 98.25 113 ARG A N 1
ATOM 899 C CA . ARG A 1 113 ? 2.412 9.164 3.150 1.00 98.25 113 ARG A CA 1
ATOM 900 C C . ARG A 1 113 ? 1.481 8.621 4.232 1.00 98.25 113 ARG A C 1
ATOM 902 O O . ARG A 1 113 ? 1.430 9.158 5.339 1.00 98.25 113 ARG A O 1
ATOM 909 N N . LEU A 1 114 ? 0.735 7.558 3.934 1.00 98.00 114 LEU A N 1
ATOM 910 C CA . LEU A 1 114 ? -0.160 6.936 4.906 1.00 98.00 114 LEU A CA 1
ATOM 911 C C . LEU A 1 114 ? 0.633 6.358 6.087 1.00 98.00 114 LEU A C 1
ATOM 913 O O . LEU A 1 114 ? 0.311 6.625 7.243 1.00 98.00 114 LEU A O 1
ATOM 917 N N . THR A 1 115 ? 1.710 5.621 5.815 1.00 98.50 115 THR A N 1
ATOM 918 C CA . THR A 1 115 ? 2.551 5.051 6.876 1.00 98.50 115 THR A CA 1
ATOM 919 C C . THR A 1 115 ? 3.281 6.112 7.703 1.00 98.50 115 THR A C 1
ATOM 921 O O . THR A 1 115 ? 3.421 5.941 8.914 1.00 98.50 115 THR A O 1
ATOM 924 N N . GLU A 1 116 ? 3.663 7.244 7.107 1.00 98.31 116 GLU A N 1
ATOM 925 C CA . GLU A 1 116 ? 4.199 8.410 7.827 1.00 98.31 116 GLU A CA 1
ATOM 926 C C . GLU A 1 116 ? 3.163 9.045 8.751 1.00 98.31 116 GLU A C 1
ATOM 928 O O . GLU A 1 116 ? 3.449 9.281 9.928 1.00 98.31 116 GLU A O 1
ATOM 933 N N . THR A 1 117 ? 1.946 9.257 8.239 1.00 98.25 117 THR A N 1
ATOM 934 C CA . THR A 1 117 ? 0.815 9.834 8.985 1.00 98.25 117 THR A CA 1
ATOM 935 C C . THR A 1 117 ? 0.554 9.046 10.269 1.00 98.25 117 THR A C 1
ATOM 937 O O . THR A 1 117 ? 0.358 9.622 11.339 1.00 98.25 117 THR A O 1
ATOM 940 N N . PHE A 1 118 ? 0.645 7.717 10.185 1.00 98.31 118 PHE A N 1
ATOM 941 C CA . PHE A 1 118 ? 0.471 6.808 11.318 1.00 98.31 118 PHE A CA 1
ATOM 942 C C . PHE A 1 118 ? 1.783 6.40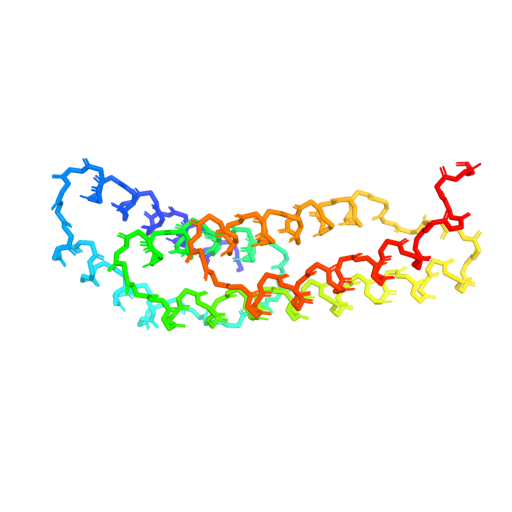2 12.007 1.00 98.31 118 PHE A C 1
ATOM 944 O O . PHE A 1 118 ? 1.806 5.446 12.784 1.00 98.31 118 PHE A O 1
ATOM 951 N N . LYS A 1 119 ? 2.875 7.145 11.780 1.00 98.25 119 LYS A N 1
ATOM 952 C CA . LYS A 1 119 ? 4.167 7.023 12.483 1.00 98.25 119 LYS A CA 1
ATOM 953 C C . LYS A 1 119 ? 4.847 5.651 12.351 1.00 98.25 119 LYS A C 1
ATOM 955 O O . LYS A 1 119 ? 5.665 5.280 13.192 1.00 98.25 119 LYS A O 1
ATOM 960 N N . GLN A 1 120 ? 4.573 4.912 11.280 1.00 98.38 120 GLN A N 1
ATOM 961 C CA . GLN A 1 120 ? 5.187 3.616 10.977 1.00 98.38 120 GLN A CA 1
ATOM 962 C C . GLN A 1 120 ? 6.555 3.810 10.299 1.00 98.38 120 GLN A C 1
ATOM 964 O O . GLN A 1 120 ? 6.743 3.453 9.139 1.00 98.38 120 GLN A O 1
ATOM 969 N N . LYS A 1 121 ? 7.511 4.419 11.017 1.00 97.81 121 LYS A N 1
ATOM 970 C CA . LYS A 1 121 ? 8.778 4.947 10.465 1.00 97.81 121 LYS A CA 1
ATOM 971 C C . LYS A 1 121 ? 9.577 3.942 9.631 1.00 97.81 121 LYS A C 1
ATOM 973 O O . LYS A 1 121 ? 9.950 4.255 8.505 1.00 97.81 121 LYS A O 1
ATOM 978 N N . GLU A 1 122 ? 9.808 2.741 10.160 1.00 97.88 122 GLU A N 1
ATOM 979 C CA . GLU A 1 122 ? 10.571 1.699 9.452 1.00 97.88 122 GLU A CA 1
ATOM 980 C C . GLU A 1 122 ? 9.883 1.270 8.154 1.00 97.88 122 GLU A C 1
ATOM 982 O O . GLU A 1 122 ? 10.525 1.098 7.117 1.00 97.88 122 GLU A O 1
ATOM 987 N N . LEU A 1 123 ? 8.554 1.138 8.195 1.00 98.31 123 LEU A N 1
ATOM 988 C CA . LEU A 1 123 ? 7.773 0.769 7.023 1.00 98.31 123 LEU A CA 1
ATOM 989 C C . LEU A 1 123 ? 7.756 1.899 5.990 1.00 98.31 123 LEU A C 1
ATOM 991 O O . LEU A 1 123 ? 7.976 1.618 4.816 1.00 98.31 123 LEU A O 1
ATOM 995 N N . SER A 1 124 ? 7.577 3.153 6.416 1.00 98.44 124 SER A N 1
ATOM 996 C CA . SER A 1 124 ? 7.654 4.310 5.517 1.00 98.44 124 SER A CA 1
ATOM 997 C C . SER A 1 124 ? 8.993 4.349 4.782 1.00 98.44 124 SER A C 1
ATOM 999 O O . SER A 1 124 ? 9.022 4.325 3.554 1.00 98.44 124 SER A O 1
ATOM 1001 N N . LYS A 1 125 ? 10.108 4.274 5.520 1.00 98.56 125 LYS A N 1
ATOM 1002 C CA . LYS A 1 125 ? 11.455 4.306 4.937 1.00 98.56 125 LYS A CA 1
ATOM 1003 C C . LYS A 1 125 ? 11.682 3.170 3.939 1.00 98.56 125 LYS A C 1
ATOM 1005 O O . LYS A 1 125 ? 12.291 3.364 2.888 1.00 98.56 125 LYS A O 1
ATOM 1010 N N . LYS A 1 126 ? 11.180 1.969 4.240 1.00 98.44 126 LYS A N 1
ATOM 1011 C CA . LYS A 1 126 ? 11.228 0.832 3.310 1.00 98.44 126 LYS A CA 1
ATOM 1012 C C . LYS A 1 126 ? 10.473 1.133 2.008 1.00 98.44 126 LYS A C 1
ATOM 1014 O O . LYS A 1 126 ? 10.991 0.833 0.934 1.00 98.44 126 LYS A O 1
ATOM 1019 N N . LEU A 1 127 ? 9.270 1.698 2.098 1.00 98.50 127 LEU A N 1
ATOM 1020 C CA . LEU A 1 127 ? 8.441 2.038 0.937 1.00 98.50 127 LEU A CA 1
ATOM 1021 C C . LEU A 1 127 ? 9.040 3.183 0.119 1.00 98.50 127 LEU A C 1
ATOM 1023 O O . LEU A 1 127 ? 9.015 3.128 -1.106 1.00 98.50 127 LEU A O 1
ATOM 1027 N N . GLU A 1 128 ? 9.614 4.184 0.781 1.00 98.50 128 GLU A N 1
ATOM 1028 C CA . GLU A 1 128 ? 10.303 5.302 0.138 1.00 98.50 128 GLU A CA 1
ATOM 1029 C C . GLU A 1 128 ? 11.516 4.812 -0.664 1.00 98.50 128 GLU A C 1
ATOM 1031 O O . GLU A 1 128 ? 11.665 5.142 -1.840 1.00 98.50 128 GLU A O 1
ATOM 1036 N N . ASN A 1 129 ? 12.337 3.935 -0.077 1.00 98.38 129 ASN A N 1
ATOM 1037 C CA . ASN A 1 129 ? 13.451 3.306 -0.788 1.00 98.38 129 ASN A CA 1
ATOM 1038 C C . ASN A 1 129 ? 12.975 2.516 -2.015 1.00 98.38 129 ASN A C 1
ATOM 1040 O O . ASN A 1 129 ? 13.594 2.587 -3.078 1.00 98.38 129 ASN A O 1
ATOM 1044 N N . GLN A 1 130 ? 11.870 1.777 -1.882 1.00 97.94 130 GLN A N 1
ATOM 1045 C CA . GLN A 1 130 ? 11.269 1.041 -2.993 1.00 97.94 130 GLN A CA 1
ATOM 1046 C C . GLN A 1 130 ? 10.785 1.991 -4.100 1.00 97.94 130 GLN A C 1
ATOM 1048 O O . GLN A 1 130 ? 11.048 1.751 -5.276 1.00 97.94 130 GLN A O 1
ATOM 1053 N N . TYR A 1 131 ? 10.112 3.081 -3.731 1.00 98.06 131 TYR A N 1
ATOM 1054 C CA . TYR A 1 131 ? 9.634 4.104 -4.658 1.00 98.06 131 TYR A CA 1
ATOM 1055 C C . TYR A 1 131 ? 10.785 4.754 -5.431 1.00 98.06 131 TYR A C 1
ATOM 1057 O O . TYR A 1 131 ? 10.749 4.798 -6.659 1.00 98.06 131 TYR A O 1
ATOM 1065 N N . ASN A 1 132 ? 11.839 5.175 -4.729 1.00 97.75 132 ASN A N 1
ATOM 1066 C CA . ASN A 1 132 ? 13.009 5.808 -5.335 1.00 97.75 132 ASN A CA 1
ATOM 1067 C C . ASN A 1 132 ? 13.761 4.856 -6.272 1.00 97.75 132 ASN A C 1
ATOM 1069 O O . ASN A 1 132 ? 14.183 5.269 -7.352 1.00 97.75 132 ASN A O 1
ATOM 1073 N N . ASN A 1 133 ? 13.891 3.577 -5.898 1.00 97.25 133 ASN A N 1
ATOM 1074 C CA . ASN A 1 133 ? 14.485 2.567 -6.772 1.00 97.25 133 ASN A CA 1
ATOM 1075 C C . ASN A 1 133 ? 13.692 2.441 -8.082 1.00 97.25 133 ASN A C 1
ATOM 1077 O O . ASN A 1 133 ? 14.275 2.538 -9.158 1.00 97.25 133 ASN A O 1
ATOM 1081 N N . LEU A 1 134 ? 12.367 2.295 -7.991 1.00 96.50 134 LEU A N 1
ATOM 1082 C CA . LEU A 1 134 ? 11.504 2.125 -9.160 1.00 96.50 134 LEU A CA 1
ATOM 1083 C C . LEU A 1 134 ? 11.483 3.368 -10.048 1.00 96.50 134 LEU A C 1
ATOM 1085 O O . LEU A 1 134 ? 11.616 3.227 -11.259 1.00 96.50 134 LEU A O 1
ATOM 1089 N N . ILE A 1 135 ? 11.400 4.573 -9.475 1.00 94.88 135 ILE A N 1
ATOM 1090 C CA . ILE A 1 135 ? 11.545 5.812 -10.252 1.00 94.88 135 ILE A CA 1
ATOM 1091 C C . ILE A 1 135 ? 12.864 5.821 -11.010 1.00 94.88 135 ILE A C 1
ATOM 1093 O O . ILE A 1 135 ? 12.853 6.071 -12.210 1.00 94.88 135 ILE A O 1
ATOM 1097 N N . GLY A 1 136 ? 13.975 5.484 -10.348 1.00 96.12 136 GLY A N 1
ATOM 1098 C CA . GLY A 1 136 ? 15.291 5.431 -10.984 1.00 96.12 136 GLY A CA 1
ATOM 1099 C C . GLY A 1 136 ? 15.328 4.544 -12.231 1.00 96.12 136 GLY A C 1
ATOM 1100 O O . GLY A 1 136 ? 16.006 4.884 -13.197 1.00 96.12 136 GLY A O 1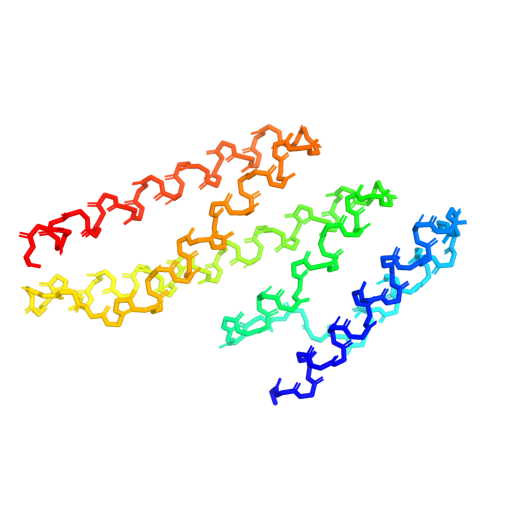
ATOM 1101 N N . ARG A 1 137 ? 14.552 3.452 -12.246 1.00 96.19 137 ARG A N 1
ATOM 1102 C CA . ARG A 1 137 ? 14.434 2.556 -13.407 1.00 96.19 137 ARG A CA 1
ATOM 1103 C C . ARG A 1 137 ? 13.631 3.150 -14.568 1.00 96.19 137 ARG A C 1
ATOM 1105 O O . ARG A 1 137 ? 13.870 2.772 -15.708 1.00 96.19 137 ARG A O 1
ATOM 1112 N N . PHE A 1 138 ? 12.699 4.063 -14.297 1.00 95.31 138 PHE A N 1
ATOM 1113 C CA . PHE A 1 138 ? 11.885 4.721 -15.325 1.00 95.31 138 PHE A CA 1
ATOM 1114 C C . PHE A 1 138 ? 12.426 6.090 -15.761 1.00 95.31 138 PHE A C 1
ATOM 1116 O O . PHE A 1 138 ? 12.054 6.569 -16.831 1.00 95.31 138 PHE A O 1
ATOM 1123 N N . SER A 1 139 ? 13.328 6.704 -14.987 1.00 92.94 139 SER A N 1
ATOM 1124 C CA . SER A 1 139 ? 13.945 8.003 -15.294 1.00 92.94 139 SER A CA 1
ATOM 1125 C C . SER A 1 139 ? 14.506 8.136 -16.718 1.00 92.94 139 SER A C 1
ATOM 1127 O O . SER A 1 139 ? 14.321 9.205 -17.299 1.00 92.94 139 SER A O 1
ATOM 1129 N N . PRO A 1 140 ? 15.143 7.110 -17.328 1.00 93.94 140 PRO A N 1
ATOM 1130 C CA . PRO A 1 140 ? 15.641 7.216 -18.703 1.00 93.94 140 PRO A CA 1
ATOM 1131 C C . PRO A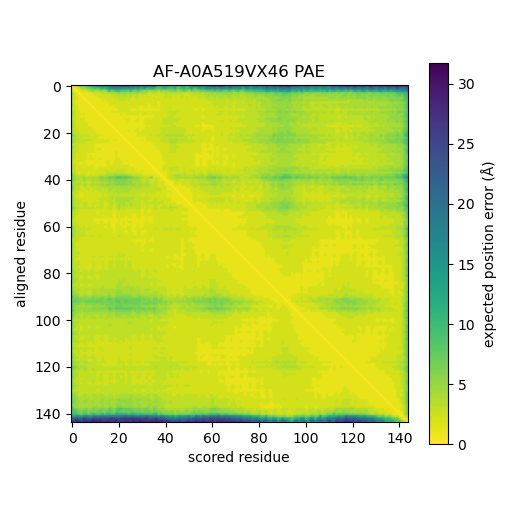 1 140 ? 14.557 7.513 -19.748 1.00 93.94 140 PRO A C 1
ATOM 1133 O O . PRO A 1 140 ? 14.871 8.054 -20.803 1.00 93.94 140 PRO A O 1
ATOM 1136 N N . PHE A 1 141 ? 13.293 7.193 -19.457 1.00 90.31 141 PHE A N 1
ATOM 1137 C CA . PHE A 1 141 ? 12.167 7.386 -20.373 1.00 90.31 141 PHE A CA 1
ATOM 1138 C C . PHE A 1 141 ? 11.331 8.638 -20.065 1.00 90.31 141 PHE A C 1
ATOM 1140 O O . PHE A 1 141 ? 10.357 8.909 -20.754 1.00 90.31 141 PHE A O 1
ATOM 1147 N N . ALA A 1 142 ? 11.673 9.405 -19.025 1.00 75.75 142 ALA A N 1
ATOM 1148 C CA . ALA A 1 142 ? 10.931 10.613 -18.652 1.00 75.75 142 ALA A CA 1
ATOM 1149 C C . ALA A 1 142 ? 11.222 11.819 -19.571 1.00 75.75 142 ALA A C 1
ATOM 1151 O O . ALA A 1 142 ? 10.540 12.838 -19.479 1.00 75.75 142 ALA A O 1
ATOM 1152 N N . SER A 1 143 ? 12.242 11.704 -20.426 1.00 61.41 143 SER A N 1
ATOM 1153 C CA . SER A 1 143 ? 12.775 12.782 -21.272 1.00 61.41 143 SER A CA 1
ATOM 1154 C C . SER A 1 143 ? 12.523 12.573 -22.771 1.00 61.41 143 SER A C 1
ATOM 1156 O O . SER A 1 143 ? 13.058 13.337 -23.574 1.00 61.41 143 SER A O 1
ATOM 1158 N N . SER A 1 144 ? 11.787 11.522 -23.146 1.00 50.00 144 SER A N 1
ATOM 1159 C CA . SER A 1 144 ? 11.457 11.172 -24.536 1.00 50.00 144 SER A CA 1
ATOM 1160 C C . SER A 1 144 ? 10.088 11.686 -24.948 1.00 50.00 144 SER A C 1
ATOM 1162 O O . SER A 1 144 ? 9.143 11.437 -24.167 1.00 50.00 144 SER A O 1
#

Sequence (144 aa):
ADDVTYVSNMFGGLLSTLINQGKTIEGTQVANKYFEVIPQKFYTMRQVVSSFYITESLYRLNDLNRANQMINKSASHINKELAYLADVSESKSQLVSEQDVRIYLTYLAQMVRLTETFKQKELSKKLENQYNNLIGRFSPFASS

pLDDT: mean 94.61, std 6.7, range [50.0, 98.56]

Mean predicted aligned error: 3.22 Å

Secondary structure (DSSP, 8-state):
-HHHHHHHHHHHHHHHHHHHTT-HHHHHHHHHHHHHHS-----SHHHHHHHHHHHHHHHHTT-HHHHHHHHHHHHHHHHHHHHHHHHH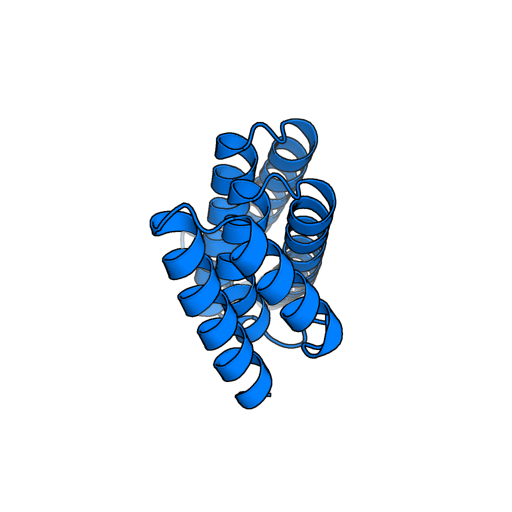HHHHTS--SHHHHHHHHHHHHHHHHHHHHTT-HHHHHHHHHHHHHHHHHHGGGTT-

Nearest PDB structures (foldseek):
  7rdr-assembly1_A  TM=5.662E-01  e=1.754E-01  unidentified
  5l9u-assembly1_O  TM=4.688E-01  e=5.871E-01  Homo sapiens
  3ro2-assembly1_A  TM=3.774E-01  e=3.209E-01  Mus musculus
  3zpj-assembly1_A  TM=4.855E-01  e=1.965E+00  Thermococcus onnurineus NA1
  6e9v-assembly1_Q  TM=2.597E-01  e=9.234E-01  synthetic construct

Solvent-accessible surface area (backbone atoms only — not comparable to full-atom values): 7824 Å² total; per-residue (Å²): 115,65,65,61,28,52,53,38,41,52,53,21,53,52,34,49,52,29,47,75,70,69,37,53,67,62,24,49,52,54,52,53,50,46,66,74,72,49,78,86,76,75,89,47,68,66,46,43,58,29,46,46,52,43,33,53,43,27,47,77,69,67,37,53,66,65,20,53,51,48,51,53,52,44,49,54,52,45,50,54,54,50,51,50,42,40,56,52,14,60,77,65,74,44,75,52,62,58,68,58,53,52,52,48,53,52,52,50,55,49,48,25,53,52,30,51,76,71,64,37,59,71,60,20,54,54,43,47,53,51,50,54,53,54,48,62,64,48,53,84,51,74,82,112

Radius of gyration: 16.42 Å; Cα contacts (8 Å, |Δi|>4): 119; chains: 1; bounding box: 35×26×44 Å

Foldseek 3Di:
DVVLLVVLLVLLVVLVVCVVVVNLVVSVVSLVVNVVPHDLADPDVSNLVSCVSSLLSCLSSVVVVVSLVSLVRSLVVLLVVLVVQLVVCVVVVERPPVVSNVVSLVVLVVSLVSCVVSPVVVSSVVSVVSSVVSCVSCVSHPVD